Protein AF-A0A972CIZ9-F1 (afdb_monomer_lite)

pLDDT: mean 74.14, std 8.71, range [49.62, 86.56]

Foldseek 3Di:
DPCPCVVVVVVVVVVVLVVLVVPLPDDPPQLVVLQVVLLVVLVVPWDWDADPVRHTDTPSVVSSVVSSVVSSVVVSVVSVVVVD

Structure (mmCIF, N/CA/C/O backbone):
data_AF-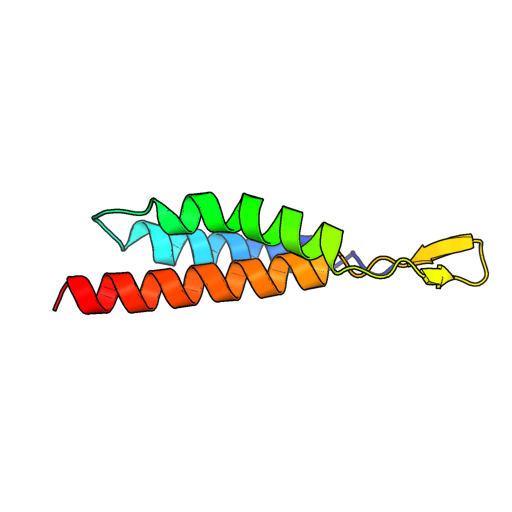A0A972CIZ9-F1
#
_entry.id   AF-A0A972CIZ9-F1
#
loop_
_atom_site.group_PDB
_atom_site.id
_atom_site.type_symbol
_atom_site.label_atom_id
_atom_site.label_alt_id
_atom_site.label_comp_id
_atom_site.label_asym_id
_atom_site.label_entity_id
_atom_site.label_seq_id
_atom_site.pdbx_PDB_ins_code
_atom_site.Cartn_x
_atom_site.Cartn_y
_atom_site.Cartn_z
_atom_site.occupancy
_atom_site.B_iso_or_equiv
_atom_site.auth_seq_id
_atom_site.auth_comp_id
_atom_site.auth_asym_id
_atom_site.auth_atom_id
_atom_site.pdbx_PDB_model_num
ATOM 1 N N . HIS A 1 1 ? 11.732 -11.284 -16.481 1.00 49.62 1 HIS A N 1
ATOM 2 C CA . HIS A 1 1 ? 11.589 -12.514 -15.667 1.00 49.62 1 HIS A CA 1
ATOM 3 C C . HIS A 1 1 ? 11.369 -12.262 -14.162 1.00 49.62 1 HIS A C 1
ATOM 5 O O . HIS A 1 1 ? 11.601 -13.164 -13.372 1.00 49.62 1 HIS A O 1
ATOM 11 N N . GLY A 1 2 ? 10.865 -11.092 -13.734 1.00 58.44 2 GLY A N 1
ATOM 12 C CA . GLY A 1 2 ? 10.746 -10.764 -12.301 1.00 58.44 2 GLY A CA 1
ATOM 13 C C . GLY A 1 2 ? 9.345 -10.859 -11.691 1.00 58.44 2 GLY A C 1
ATOM 14 O O . GLY A 1 2 ? 9.233 -10.731 -10.484 1.00 58.44 2 GLY A O 1
ATOM 15 N N . MET A 1 3 ? 8.285 -11.067 -12.486 1.00 61.19 3 MET A N 1
ATOM 16 C CA . MET A 1 3 ? 6.879 -10.984 -12.039 1.00 61.19 3 MET A CA 1
ATOM 17 C C . MET A 1 3 ? 6.205 -12.343 -11.794 1.00 61.19 3 MET A C 1
ATOM 19 O O . MET A 1 3 ? 4.984 -12.403 -11.734 1.00 61.19 3 MET A O 1
ATOM 23 N N . LYS A 1 4 ? 6.955 -13.446 -11.681 1.00 63.34 4 LYS A N 1
ATOM 24 C CA . LYS A 1 4 ? 6.344 -14.786 -11.594 1.00 63.34 4 LYS A CA 1
ATOM 25 C C . LYS A 1 4 ? 5.571 -14.995 -10.282 1.00 63.34 4 LYS A C 1
ATOM 27 O O . LYS A 1 4 ? 4.483 -15.555 -10.311 1.00 63.34 4 LYS A O 1
ATOM 32 N N . ASP A 1 5 ? 6.078 -14.433 -9.183 1.00 69.75 5 ASP A N 1
ATOM 33 C CA . ASP A 1 5 ? 5.488 -14.587 -7.842 1.00 69.75 5 ASP A CA 1
ATOM 34 C C . ASP A 1 5 ? 4.681 -13.360 -7.377 1.00 69.75 5 ASP A C 1
ATOM 36 O O . ASP A 1 5 ? 3.907 -13.419 -6.419 1.00 69.75 5 ASP A O 1
ATOM 40 N N . TRP A 1 6 ? 4.809 -12.233 -8.082 1.00 73.19 6 TRP A N 1
ATOM 41 C CA . TRP A 1 6 ? 4.125 -10.980 -7.748 1.00 73.19 6 TRP A CA 1
ATOM 42 C C . TRP A 1 6 ? 2.593 -11.050 -7.788 1.00 73.19 6 TRP A C 1
ATOM 44 O O . TRP A 1 6 ? 1.978 -10.426 -6.924 1.00 73.19 6 TRP A O 1
ATOM 54 N N . PRO A 1 7 ? 1.949 -11.801 -8.707 1.00 74.44 7 PRO A N 1
ATOM 55 C CA . PRO A 1 7 ? 0.498 -11.960 -8.700 1.00 74.44 7 PRO A CA 1
ATOM 56 C C . PRO A 1 7 ? -0.015 -12.577 -7.397 1.00 74.44 7 PRO A C 1
ATOM 58 O O . PRO A 1 7 ? -1.025 -12.128 -6.860 1.00 74.44 7 PRO A O 1
ATOM 61 N N . LEU A 1 8 ? 0.705 -13.563 -6.854 1.00 76.69 8 LEU A N 1
ATOM 62 C CA . LEU A 1 8 ? 0.325 -14.227 -5.610 1.00 76.69 8 LEU A CA 1
ATOM 63 C C . LEU A 1 8 ? 0.525 -13.299 -4.404 1.00 76.69 8 LEU A C 1
ATOM 65 O O . LEU A 1 8 ? -0.338 -13.221 -3.531 1.00 76.69 8 LEU A O 1
ATOM 69 N N . PHE A 1 9 ? 1.623 -12.538 -4.391 1.00 77.81 9 PHE A N 1
ATOM 70 C CA . PHE A 1 9 ? 1.879 -11.526 -3.364 1.00 77.81 9 PHE A CA 1
ATOM 71 C C . PHE A 1 9 ? 0.816 -10.414 -3.372 1.00 77.81 9 PHE A C 1
ATOM 73 O O . PHE A 1 9 ? 0.275 -10.059 -2.326 1.00 77.81 9 PHE A O 1
ATOM 80 N N . MET A 1 10 ? 0.460 -9.910 -4.558 1.00 74.62 10 MET A N 1
ATOM 81 C CA . MET A 1 10 ? -0.602 -8.917 -4.758 1.00 74.62 10 MET A CA 1
ATOM 82 C C . MET A 1 10 ? -1.964 -9.435 -4.293 1.00 74.62 10 MET A C 1
ATOM 84 O O . MET A 1 10 ? -2.710 -8.700 -3.648 1.00 74.62 10 MET A O 1
ATOM 88 N N . LEU A 1 11 ? -2.274 -10.706 -4.572 1.00 74.88 11 LEU A N 1
ATOM 89 C CA . LEU A 1 11 ? -3.505 -11.345 -4.114 1.00 74.88 11 LEU A CA 1
ATOM 90 C C . LEU A 1 11 ? -3.559 -11.420 -2.583 1.00 74.88 11 LEU A C 1
ATOM 92 O O . LEU A 1 11 ? -4.561 -11.025 -1.987 1.00 74.88 11 LEU A O 1
ATOM 96 N N . GLY A 1 12 ? -2.479 -11.872 -1.938 1.00 81.19 12 GLY A N 1
ATOM 97 C CA . GLY A 1 12 ? -2.387 -11.919 -0.477 1.00 81.19 12 GLY A CA 1
ATOM 98 C C . GLY A 1 12 ? -2.559 -10.537 0.158 1.00 81.19 12 GLY A C 1
ATOM 99 O O . GLY A 1 12 ? -3.327 -10.371 1.105 1.00 81.19 12 GLY A O 1
ATOM 100 N N . LEU A 1 13 ? -1.918 -9.521 -0.421 1.00 78.25 13 LEU A N 1
ATOM 101 C CA . LEU A 1 13 ? -2.040 -8.137 0.024 1.00 78.25 13 LEU A CA 1
ATOM 102 C C . LEU A 1 13 ? -3.475 -7.604 -0.115 1.00 78.25 13 LEU A C 1
ATOM 104 O O . LEU A 1 13 ? -4.000 -6.984 0.810 1.00 78.25 13 LEU A O 1
ATOM 108 N N . ALA A 1 14 ? -4.132 -7.884 -1.243 1.00 74.81 14 ALA A N 1
ATOM 109 C CA . ALA A 1 14 ? -5.513 -7.485 -1.486 1.00 74.81 14 ALA A CA 1
ATOM 110 C C . ALA A 1 14 ? -6.476 -8.131 -0.480 1.00 74.81 14 ALA A C 1
ATOM 112 O O . ALA A 1 14 ? -7.355 -7.448 0.045 1.00 74.81 14 ALA A O 1
ATOM 113 N N . LEU A 1 15 ? -6.282 -9.414 -0.153 1.00 77.31 15 LEU A N 1
ATOM 114 C CA . LEU A 1 15 ? -7.072 -10.107 0.868 1.00 77.31 15 LEU A CA 1
ATOM 115 C C . LEU A 1 15 ? -6.887 -9.477 2.255 1.00 77.31 15 LEU A C 1
ATOM 117 O O . LEU A 1 15 ? -7.875 -9.264 2.955 1.00 77.31 15 LEU A O 1
ATOM 121 N N . ILE A 1 16 ? -5.660 -9.104 2.633 1.00 80.69 16 ILE A N 1
ATOM 122 C CA . ILE A 1 16 ? -5.393 -8.396 3.896 1.00 80.69 16 ILE A CA 1
ATOM 123 C C . ILE A 1 16 ? -6.118 -7.046 3.920 1.00 80.69 16 ILE A C 1
ATOM 125 O O . ILE A 1 16 ? -6.817 -6.741 4.887 1.00 80.69 16 ILE A O 1
ATOM 129 N N . CYS A 1 17 ? -6.016 -6.252 2.850 1.00 71.75 17 CYS A N 1
ATOM 130 C CA . CYS A 1 17 ? -6.739 -4.985 2.747 1.00 71.75 17 CYS A CA 1
ATOM 131 C C . CYS A 1 17 ? -8.259 -5.187 2.848 1.00 71.75 17 CYS A C 1
ATOM 133 O O . CYS A 1 17 ? -8.929 -4.430 3.547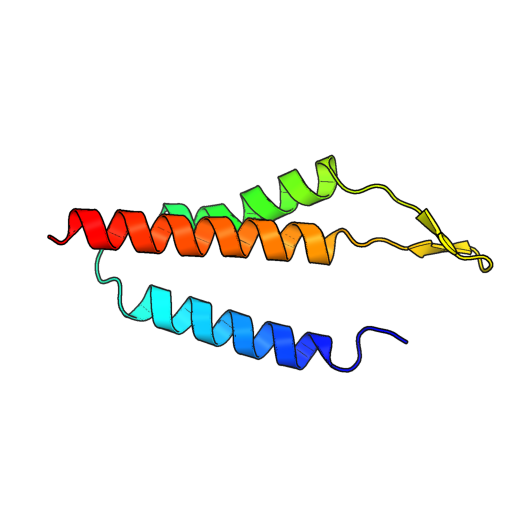 1.00 71.75 17 CYS A O 1
ATOM 135 N N . LEU A 1 18 ? -8.811 -6.215 2.198 1.00 72.94 18 LEU A N 1
ATOM 136 C CA . LEU A 1 18 ? -10.239 -6.530 2.256 1.00 72.94 18 LEU A CA 1
ATOM 137 C C . LEU A 1 18 ? -10.691 -6.958 3.654 1.00 72.94 18 LEU A C 1
ATOM 139 O O . LEU A 1 18 ? -11.768 -6.546 4.076 1.00 72.94 18 LEU A O 1
ATOM 143 N N . LEU A 1 19 ? -9.881 -7.723 4.388 1.00 75.56 19 LEU A N 1
ATOM 144 C CA . LEU A 1 19 ? -10.167 -8.108 5.774 1.00 75.56 19 LEU A CA 1
ATOM 145 C C . LEU A 1 19 ? -10.151 -6.894 6.710 1.00 75.56 19 LEU A C 1
ATOM 147 O O . LEU A 1 19 ? -11.108 -6.690 7.460 1.00 75.56 19 LEU A O 1
ATOM 151 N N . LEU A 1 20 ? -9.113 -6.054 6.614 1.00 68.12 20 LEU A N 1
ATOM 152 C CA . LEU A 1 20 ? -8.995 -4.815 7.392 1.00 68.12 20 LEU A CA 1
ATOM 153 C C . LEU A 1 20 ? -10.169 -3.872 7.124 1.00 68.12 20 LEU A C 1
ATOM 155 O O . LEU A 1 20 ? -10.742 -3.302 8.051 1.00 68.12 20 LEU A O 1
ATOM 159 N N . LEU A 1 21 ? -10.570 -3.746 5.857 1.00 66.31 21 LEU A N 1
ATOM 160 C CA . LEU A 1 21 ? -11.745 -2.972 5.495 1.00 66.31 21 LEU A CA 1
ATOM 161 C C . LEU A 1 21 ? -13.004 -3.663 6.031 1.00 66.31 21 LEU A C 1
ATOM 163 O O . LEU A 1 21 ? -13.795 -3.016 6.702 1.00 66.31 21 LEU A O 1
ATOM 167 N N . GLY A 1 22 ? -13.242 -4.947 5.775 1.00 66.38 22 GLY A N 1
ATOM 168 C CA . GLY A 1 22 ? -14.456 -5.673 6.183 1.00 66.38 22 GLY A CA 1
ATOM 169 C C . GLY A 1 22 ? -14.825 -5.524 7.666 1.00 66.38 22 GLY A C 1
ATOM 170 O O . GLY A 1 22 ? -16.008 -5.482 7.994 1.00 66.38 22 GLY A O 1
ATOM 171 N N . TRP A 1 23 ? -13.829 -5.353 8.536 1.00 63.03 23 TRP A N 1
ATOM 172 C CA . TRP A 1 23 ? -14.014 -5.127 9.972 1.00 63.03 23 TRP A CA 1
ATOM 173 C C . TRP A 1 23 ? -14.425 -3.695 10.352 1.00 63.03 23 TRP A C 1
ATOM 175 O O . TRP A 1 23 ? -15.107 -3.507 11.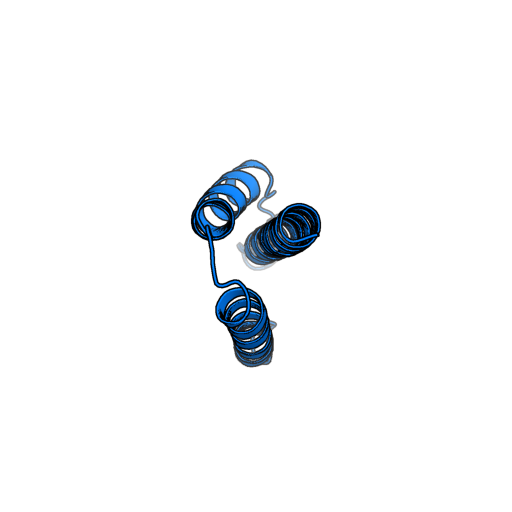357 1.00 63.03 23 TRP A O 1
ATOM 185 N N . ALA A 1 24 ? -14.083 -2.685 9.549 1.00 60.50 24 ALA A N 1
ATOM 186 C CA . ALA A 1 24 ? -14.457 -1.294 9.803 1.00 60.50 24 ALA A CA 1
ATOM 187 C C . ALA A 1 24 ? -15.913 -1.037 9.365 1.00 60.50 24 ALA A C 1
ATOM 189 O O . ALA A 1 24 ? -16.212 -0.869 8.177 1.00 60.50 24 ALA A O 1
ATOM 190 N N . LYS A 1 25 ? -16.851 -1.014 10.322 1.00 60.59 25 LYS A N 1
ATOM 191 C CA . LYS A 1 25 ? -18.292 -0.834 10.053 1.00 60.59 25 LYS A CA 1
ATOM 192 C C . LYS A 1 25 ? -18.691 0.599 9.673 1.00 60.59 25 LYS A C 1
ATOM 194 O O . LYS A 1 25 ? -19.819 0.790 9.219 1.00 60.59 25 LYS A O 1
ATOM 199 N N . LYS A 1 26 ? -17.824 1.614 9.818 1.00 58.00 26 LYS A N 1
ATOM 200 C CA . LYS A 1 26 ? -18.159 3.007 9.465 1.00 58.00 26 LYS A CA 1
ATOM 201 C C . LYS A 1 26 ? -16.998 3.774 8.813 1.00 58.00 26 LYS A C 1
ATOM 203 O O . LYS A 1 26 ? -15.903 3.822 9.341 1.00 58.00 26 LYS A O 1
ATOM 208 N N . LYS A 1 27 ? -17.334 4.438 7.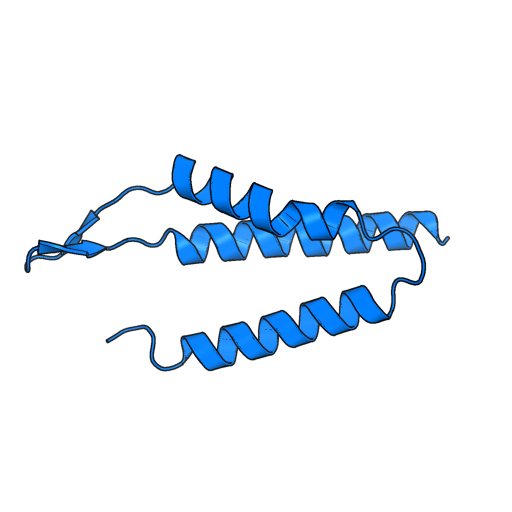694 1.00 61.75 27 LYS A N 1
ATOM 209 C CA . LYS A 1 27 ? -16.594 5.485 6.947 1.00 61.75 27 LYS A CA 1
ATOM 210 C C . LYS A 1 27 ? -15.248 5.108 6.300 1.00 61.75 27 LYS A C 1
ATOM 212 O O . LYS A 1 27 ? -14.218 5.694 6.587 1.00 61.75 27 LYS A O 1
ATOM 217 N N . LYS A 1 28 ? -15.297 4.283 5.252 1.00 58.88 28 LYS A N 1
ATOM 218 C CA . LYS A 1 28 ? -14.133 3.946 4.403 1.00 58.88 28 LYS A CA 1
ATOM 219 C C . LYS A 1 28 ? -13.865 4.922 3.244 1.00 58.88 28 LYS A C 1
ATOM 221 O O . LYS A 1 28 ? -13.477 4.482 2.166 1.00 58.88 28 LYS A O 1
ATOM 226 N N . SER A 1 29 ? -14.097 6.227 3.398 1.00 62.47 29 SER A N 1
ATOM 227 C CA . SER A 1 29 ? -13.936 7.152 2.257 1.00 62.47 29 SER A CA 1
ATOM 228 C C . SER A 1 29 ? -12.470 7.471 1.930 1.00 62.47 29 SER A C 1
ATOM 230 O O . SER A 1 29 ? -12.147 7.757 0.780 1.00 62.47 29 SER A O 1
ATOM 232 N N . MET A 1 30 ? -11.564 7.415 2.916 1.00 63.31 30 MET A N 1
ATOM 233 C CA . MET A 1 30 ? -10.137 7.694 2.691 1.00 63.31 30 MET A CA 1
ATOM 234 C C . MET A 1 30 ? -9.404 6.522 2.034 1.00 63.31 30 MET A C 1
ATOM 236 O O . MET A 1 30 ? -8.607 6.742 1.125 1.00 63.31 30 MET A O 1
ATOM 240 N N . ALA A 1 31 ? -9.719 5.279 2.410 1.00 66.88 31 ALA A N 1
ATOM 241 C CA . ALA A 1 31 ? -9.096 4.098 1.810 1.00 66.88 31 ALA A CA 1
ATOM 242 C C . ALA A 1 31 ? -9.418 3.964 0.310 1.00 66.88 31 ALA A C 1
ATOM 244 O O . ALA A 1 31 ? -8.536 3.626 -0.476 1.00 66.88 31 ALA A O 1
ATOM 245 N N . SER A 1 32 ? -10.644 4.306 -0.111 1.00 71.81 32 SER A N 1
ATOM 246 C CA . SER A 1 32 ? -11.028 4.307 -1.531 1.00 71.81 32 SER A CA 1
ATOM 247 C C . SER A 1 32 ? -10.254 5.330 -2.366 1.00 71.81 32 SER A C 1
ATOM 249 O O . SER A 1 32 ? -9.999 5.089 -3.541 1.00 71.81 32 SER A O 1
ATOM 251 N N . LEU A 1 33 ? -9.845 6.453 -1.763 1.00 73.88 33 LEU A N 1
ATOM 252 C CA . LEU A 1 33 ? -9.002 7.457 -2.422 1.00 73.88 33 LEU A CA 1
ATOM 253 C C . LEU A 1 33 ? -7.512 7.099 -2.371 1.00 73.88 33 LEU A C 1
ATOM 255 O O . LEU A 1 33 ? -6.732 7.619 -3.164 1.00 73.88 33 LEU A O 1
ATOM 259 N N . GLY A 1 34 ? -7.110 6.177 -1.494 1.00 77.62 34 GLY A N 1
ATOM 260 C CA . GLY A 1 34 ? -5.724 5.732 -1.388 1.00 77.62 34 GLY A CA 1
ATOM 261 C C . GLY A 1 34 ? -5.182 5.160 -2.695 1.00 77.62 34 GLY A C 1
ATOM 262 O O . GLY A 1 34 ? -4.044 5.450 -3.055 1.00 77.62 34 GLY A O 1
ATOM 263 N N . TYR A 1 35 ? -5.993 4.404 -3.443 1.00 79.19 35 TYR A N 1
ATOM 264 C CA . TYR A 1 35 ? -5.595 3.830 -4.734 1.00 79.19 35 TYR A CA 1
ATOM 265 C C . TYR A 1 35 ? -5.276 4.908 -5.791 1.00 79.19 35 TYR A C 1
ATOM 267 O O . TYR A 1 35 ? -4.150 4.923 -6.288 1.00 79.19 35 TYR A O 1
ATOM 275 N N . PRO A 1 36 ? -6.187 5.847 -6.130 1.00 82.00 36 PRO A N 1
ATOM 276 C CA . PRO A 1 36 ? -5.878 6.886 -7.111 1.00 82.00 36 PRO A CA 1
ATOM 277 C C . PRO A 1 36 ? -4.780 7.850 -6.637 1.00 82.00 36 PRO A C 1
ATOM 279 O O . PRO A 1 36 ? -3.945 8.245 -7.448 1.00 82.00 36 PRO A O 1
ATOM 282 N N . ILE A 1 37 ? -4.719 8.188 -5.342 1.00 82.88 37 ILE A N 1
ATOM 283 C CA . ILE A 1 37 ? -3.669 9.065 -4.791 1.00 82.88 37 ILE A CA 1
ATOM 284 C C . ILE A 1 37 ? -2.289 8.417 -4.925 1.00 82.88 37 ILE A C 1
ATOM 286 O O . ILE A 1 37 ? -1.364 9.036 -5.450 1.00 82.88 37 ILE A O 1
ATOM 290 N N . SER A 1 38 ? -2.150 7.166 -4.482 1.00 83.94 38 SER A N 1
ATOM 291 C CA . SER A 1 38 ? -0.887 6.431 -4.602 1.00 83.94 38 SER A CA 1
ATOM 292 C C . SER A 1 38 ? -0.472 6.268 -6.059 1.00 83.94 38 SER A C 1
ATOM 294 O O . SER A 1 38 ? 0.715 6.355 -6.363 1.00 83.94 38 SER A O 1
ATOM 296 N N . PHE A 1 39 ? -1.427 6.050 -6.969 1.00 82.06 39 PHE A N 1
ATOM 297 C CA . PHE A 1 39 ? -1.136 5.866 -8.387 1.00 82.06 39 PHE A CA 1
ATOM 298 C C . PHE A 1 39 ? -0.575 7.146 -9.005 1.00 82.06 39 PHE A C 1
ATOM 300 O O . PHE A 1 39 ? 0.499 7.118 -9.601 1.00 82.06 39 PHE A O 1
ATOM 307 N N . VAL A 1 40 ? -1.251 8.282 -8.809 1.00 85.06 40 VAL A N 1
ATOM 308 C CA . VAL A 1 40 ? -0.803 9.580 -9.338 1.00 85.06 40 VAL A CA 1
ATOM 309 C C . VAL A 1 40 ? 0.548 9.980 -8.748 1.00 85.06 40 VAL A C 1
ATOM 311 O O . VAL A 1 40 ? 1.443 10.386 -9.488 1.00 85.06 40 VAL A O 1
ATOM 314 N N . PHE A 1 41 ? 0.727 9.818 -7.435 1.00 83.94 41 PHE A N 1
ATOM 315 C CA . PHE A 1 41 ? 1.989 10.148 -6.777 1.00 83.94 41 PHE A CA 1
ATOM 316 C C . PHE A 1 41 ? 3.135 9.277 -7.294 1.00 83.94 41 PHE A C 1
ATOM 318 O O . PHE A 1 41 ? 4.207 9.776 -7.622 1.00 83.94 41 PHE A O 1
ATOM 325 N N . SER A 1 42 ? 2.894 7.975 -7.436 1.00 83.88 42 SER A N 1
ATOM 326 C CA . SER A 1 42 ? 3.897 7.060 -7.958 1.00 83.88 42 SER A CA 1
ATOM 327 C C . SER A 1 42 ? 4.304 7.400 -9.389 1.00 83.88 42 SER A C 1
ATOM 329 O O . SER A 1 42 ? 5.494 7.407 -9.700 1.00 83.88 42 SER A O 1
ATOM 331 N N . GLN A 1 43 ? 3.348 7.760 -10.249 1.00 81.94 43 GLN A N 1
ATOM 332 C CA . GLN A 1 43 ? 3.646 8.205 -11.611 1.00 81.94 43 GLN A CA 1
ATOM 333 C C . GLN A 1 43 ? 4.485 9.488 -11.633 1.00 81.94 43 GLN A C 1
ATOM 335 O O . GLN A 1 43 ? 5.388 9.603 -12.457 1.00 81.94 43 GLN A O 1
ATOM 340 N N . ALA A 1 44 ? 4.220 10.424 -10.718 1.00 82.56 44 ALA A N 1
ATOM 341 C CA . ALA A 1 44 ? 4.970 11.672 -10.613 1.00 82.56 44 ALA A CA 1
ATOM 342 C C . ALA A 1 44 ? 6.392 11.482 -10.048 1.00 82.56 44 ALA A C 1
ATOM 344 O O . ALA A 1 44 ? 7.298 12.221 -10.421 1.00 82.56 44 ALA A O 1
ATOM 345 N N . SER A 1 45 ? 6.598 10.507 -9.156 1.00 78.81 45 SER A N 1
ATOM 346 C CA . SER A 1 45 ? 7.882 10.280 -8.471 1.00 78.81 45 SER A CA 1
ATOM 347 C C . SER A 1 45 ? 8.757 9.190 -9.093 1.00 78.81 45 SER A C 1
ATOM 349 O O . SER A 1 45 ? 9.896 9.008 -8.666 1.00 78.81 45 SER A O 1
ATOM 351 N N . SER A 1 46 ? 8.255 8.446 -10.078 1.00 74.31 46 SER A N 1
ATOM 352 C CA . SER A 1 46 ? 9.005 7.336 -10.667 1.00 74.31 46 SER A CA 1
ATOM 353 C C . SER A 1 46 ? 9.997 7.807 -11.721 1.00 74.31 46 SER A C 1
ATOM 355 O O . SER A 1 46 ? 9.616 8.361 -12.753 1.00 74.31 46 SER A O 1
ATOM 357 N N . SER A 1 47 ? 11.274 7.493 -11.515 1.00 68.44 47 SER A N 1
ATOM 358 C CA . SER A 1 47 ? 12.284 7.574 -12.564 1.00 68.44 47 SER A CA 1
ATOM 359 C C . SER A 1 47 ? 12.128 6.393 -13.528 1.00 68.44 47 SER A C 1
ATOM 361 O O . SER A 1 47 ? 11.928 5.244 -13.127 1.00 68.44 47 SER A O 1
ATOM 363 N N . LYS A 1 48 ? 12.181 6.678 -14.832 1.00 72.50 48 LYS A N 1
ATOM 364 C CA . LYS A 1 48 ? 12.254 5.645 -15.870 1.00 72.50 48 LYS A CA 1
ATOM 365 C C . LYS A 1 48 ? 13.727 5.375 -16.139 1.00 72.50 48 LYS A C 1
ATOM 367 O O . LYS A 1 48 ? 14.460 6.299 -16.477 1.00 72.50 48 LYS A O 1
ATOM 372 N N . SER A 1 49 ? 14.142 4.127 -15.982 1.00 69.25 49 SER A N 1
ATOM 373 C CA . SER A 1 49 ? 15.457 3.658 -16.421 1.00 69.25 49 SER A CA 1
ATOM 374 C C . SER A 1 49 ? 15.270 2.664 -17.565 1.00 69.25 49 SER A C 1
ATOM 376 O O . SER A 1 49 ? 14.170 2.147 -17.758 1.00 69.25 49 SER A O 1
ATOM 378 N N . TYR A 1 50 ? 16.307 2.449 -18.366 1.00 76.25 50 TYR A N 1
ATOM 379 C CA . TYR A 1 50 ? 16.293 1.481 -19.462 1.00 76.25 50 TYR A CA 1
ATOM 380 C C . TYR A 1 50 ? 17.351 0.418 -19.177 1.00 76.25 50 TYR A C 1
ATOM 382 O O . TYR A 1 50 ? 18.429 0.756 -18.687 1.00 76.25 50 TYR A O 1
ATOM 390 N N . ASP A 1 51 ? 17.032 -0.849 -19.431 1.00 74.69 51 ASP A N 1
ATOM 391 C CA . ASP A 1 51 ? 18.029 -1.918 -19.409 1.00 74.69 51 ASP A CA 1
ATOM 392 C C . ASP A 1 51 ? 18.920 -1.872 -20.666 1.00 74.69 51 ASP A C 1
ATOM 394 O O . ASP A 1 51 ? 18.656 -1.133 -21.618 1.00 74.69 51 ASP A O 1
ATOM 398 N N . GLU A 1 52 ? 19.987 -2.672 -20.673 1.00 69.69 52 GLU A N 1
ATOM 399 C CA . GLU A 1 52 ? 20.947 -2.756 -21.786 1.00 69.69 52 GLU A CA 1
ATOM 400 C C . GLU A 1 52 ? 20.316 -3.250 -23.107 1.00 69.69 52 GLU A C 1
ATOM 402 O O . GLU A 1 52 ? 20.907 -3.086 -24.172 1.00 69.69 52 GLU A O 1
ATOM 407 N N . GLY A 1 53 ? 19.104 -3.815 -23.059 1.00 79.38 53 GLY A N 1
ATOM 408 C CA . GLY A 1 53 ? 18.305 -4.234 -24.213 1.00 79.38 53 GLY A CA 1
ATOM 409 C C . GLY A 1 53 ? 17.221 -3.231 -24.629 1.00 79.38 53 GLY A C 1
ATOM 410 O O . GLY A 1 53 ? 16.411 -3.548 -25.500 1.00 79.38 53 GLY A O 1
ATOM 411 N N . GLY A 1 54 ? 17.174 -2.038 -24.021 1.00 74.12 54 GLY A N 1
ATOM 412 C CA . GLY A 1 54 ? 16.165 -1.008 -24.294 1.00 74.12 54 GLY A CA 1
ATOM 413 C C . GLY A 1 54 ? 14.807 -1.247 -23.617 1.00 74.12 54 GLY A C 1
ATOM 414 O O . GLY A 1 54 ? 13.848 -0.517 -23.878 1.00 74.12 54 GLY A O 1
ATOM 415 N N . GLY A 1 55 ? 14.704 -2.244 -22.738 1.00 72.81 55 GLY A N 1
ATOM 416 C CA . GLY A 1 55 ? 13.529 -2.515 -21.922 1.00 72.81 55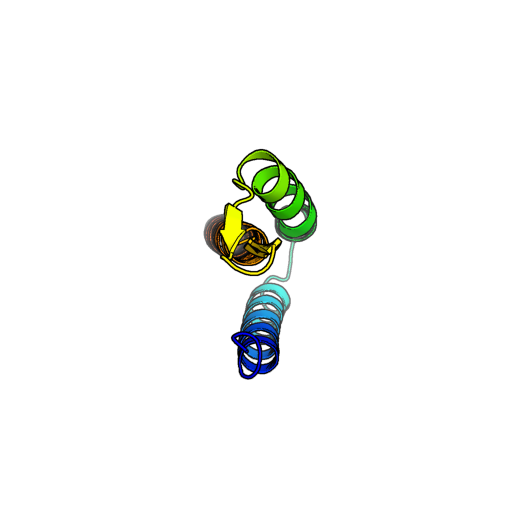 GLY A CA 1
ATOM 417 C C . GLY A 1 55 ? 13.335 -1.454 -20.842 1.00 72.81 55 GLY A C 1
ATOM 418 O O . GLY A 1 55 ? 14.277 -1.043 -20.168 1.00 72.81 55 GLY A O 1
ATOM 419 N N . LEU A 1 56 ? 12.096 -0.993 -20.661 1.00 71.19 56 LEU A N 1
ATOM 420 C CA . LEU A 1 56 ? 11.774 0.022 -19.660 1.00 71.19 56 LEU A CA 1
ATOM 421 C C . LEU A 1 56 ? 11.820 -0.596 -18.248 1.00 71.19 56 LEU A C 1
ATOM 423 O O . LEU A 1 56 ? 10.928 -1.350 -17.855 1.00 71.19 56 LEU A O 1
ATOM 427 N N . LEU A 1 57 ? 12.839 -0.247 -17.466 1.00 69.44 57 LEU A N 1
ATOM 428 C CA . LEU A 1 57 ? 12.945 -0.551 -16.042 1.00 69.44 57 LEU A CA 1
ATOM 429 C C . LEU A 1 57 ? 12.150 0.495 -15.258 1.00 69.44 57 LEU A C 1
ATOM 431 O O . LEU A 1 57 ? 12.598 1.619 -15.007 1.00 69.44 57 LEU A O 1
ATOM 435 N N . SER A 1 58 ? 10.924 0.120 -14.899 1.00 70.94 58 SER A N 1
ATOM 436 C CA . SER A 1 58 ? 10.038 0.944 -14.086 1.00 70.94 58 SER A CA 1
ATOM 437 C C . SER A 1 58 ? 9.663 0.232 -12.792 1.00 70.94 58 SER A C 1
ATOM 439 O O . SER A 1 58 ? 8.907 -0.739 -12.786 1.00 70.94 58 SER A O 1
ATOM 441 N N . ASP A 1 59 ? 10.133 0.788 -11.680 1.00 74.94 59 ASP A N 1
ATOM 442 C CA . ASP A 1 59 ? 9.752 0.389 -10.320 1.00 74.94 59 ASP A CA 1
ATOM 443 C C . ASP A 1 59 ? 8.501 1.123 -9.815 1.00 74.94 59 ASP A C 1
ATOM 445 O O . ASP A 1 59 ? 8.174 1.123 -8.629 1.00 74.94 59 ASP A O 1
ATOM 449 N N . ASN A 1 60 ? 7.757 1.730 -10.735 1.00 80.12 60 ASN A N 1
ATOM 450 C CA . ASN A 1 60 ? 6.603 2.565 -10.442 1.00 80.12 60 ASN A CA 1
ATOM 451 C C . ASN A 1 60 ? 5.494 1.782 -9.735 1.00 80.12 60 ASN A C 1
ATOM 453 O O . ASN A 1 60 ? 4.902 2.240 -8.771 1.00 80.12 60 ASN A O 1
ATOM 457 N N . TRP A 1 61 ? 5.273 0.527 -10.106 1.00 77.06 61 TRP A N 1
ATOM 458 C CA . TRP A 1 61 ? 4.299 -0.299 -9.398 1.00 77.06 61 TRP A CA 1
ATOM 459 C C . TRP A 1 61 ? 4.721 -0.604 -7.939 1.00 77.06 61 TRP A C 1
ATOM 461 O O . TRP A 1 61 ? 3.846 -0.777 -7.092 1.00 77.06 61 TRP A O 1
ATOM 471 N N . LYS A 1 62 ? 6.028 -0.620 -7.611 1.00 80.75 62 LYS A N 1
ATOM 472 C CA . LYS A 1 62 ? 6.523 -0.801 -6.229 1.00 80.75 62 LYS A CA 1
ATOM 473 C C . LYS A 1 62 ? 6.249 0.441 -5.389 1.00 80.75 62 LYS A C 1
ATOM 475 O O . LYS A 1 62 ? 5.730 0.328 -4.282 1.00 80.75 62 LYS A O 1
ATOM 480 N N . LEU A 1 63 ? 6.577 1.616 -5.927 1.00 82.19 63 LEU A N 1
ATOM 481 C CA . LEU A 1 63 ? 6.306 2.910 -5.293 1.00 82.19 63 LEU A CA 1
ATOM 482 C C . LEU A 1 63 ? 4.809 3.086 -5.029 1.00 82.19 63 LEU A C 1
ATOM 484 O O . LEU A 1 63 ? 4.410 3.379 -3.902 1.00 82.19 63 LEU A O 1
ATOM 488 N N . TRP A 1 64 ? 3.989 2.808 -6.040 1.00 86.56 64 TRP A N 1
ATOM 489 C CA . TRP A 1 64 ? 2.536 2.801 -5.939 1.00 86.56 64 TRP A CA 1
ATOM 490 C C . TRP A 1 64 ? 2.049 1.915 -4.786 1.00 86.56 64 TRP A C 1
ATOM 492 O O . TRP A 1 64 ? 1.304 2.379 -3.920 1.00 86.56 64 TRP A O 1
ATOM 502 N N . LEU A 1 65 ? 2.520 0.667 -4.732 1.00 83.50 65 LEU A N 1
ATOM 503 C CA . LEU A 1 65 ? 2.126 -0.295 -3.707 1.00 83.50 65 LEU A CA 1
ATOM 504 C C . LEU A 1 65 ? 2.489 0.170 -2.292 1.00 83.50 65 LEU A C 1
ATOM 506 O O . LEU A 1 65 ? 1.665 0.082 -1.383 1.00 83.50 65 LEU A O 1
ATOM 510 N N . ILE A 1 66 ? 3.714 0.666 -2.106 1.00 85.50 66 ILE A N 1
ATOM 511 C CA . ILE A 1 66 ? 4.210 1.124 -0.803 1.00 85.50 66 ILE A CA 1
ATOM 512 C C . ILE A 1 66 ? 3.354 2.287 -0.296 1.00 85.50 66 ILE A C 1
ATOM 514 O O . ILE A 1 66 ? 2.888 2.263 0.843 1.00 85.50 66 ILE A O 1
ATOM 518 N N . ILE A 1 67 ? 3.091 3.280 -1.148 1.00 85.69 67 ILE A N 1
ATOM 519 C CA . ILE A 1 67 ? 2.286 4.450 -0.779 1.00 85.69 67 ILE A CA 1
ATOM 520 C C . ILE A 1 67 ? 0.850 4.033 -0.458 1.00 85.69 67 ILE A C 1
ATOM 522 O O . ILE A 1 67 ? 0.283 4.487 0.538 1.00 85.69 67 ILE A O 1
ATOM 526 N N . TYR A 1 68 ? 0.267 3.144 -1.266 1.00 85.06 68 TYR A N 1
ATOM 527 C CA . TYR A 1 68 ? -1.075 2.625 -1.026 1.00 85.06 68 TYR A CA 1
ATOM 528 C C . TYR A 1 68 ? -1.178 1.938 0.342 1.00 85.06 68 TYR A C 1
ATOM 530 O O . TYR A 1 68 ? -2.086 2.238 1.118 1.00 85.06 68 TYR A O 1
ATOM 538 N N . LEU A 1 69 ? -0.214 1.077 0.679 1.00 85.62 69 LEU A N 1
ATOM 539 C CA . LEU A 1 69 ? -0.168 0.397 1.972 1.00 85.62 69 LEU A CA 1
ATOM 540 C C . LEU A 1 69 ? -0.042 1.368 3.143 1.00 85.62 69 LEU A C 1
ATOM 542 O O . LEU A 1 69 ? -0.773 1.226 4.124 1.00 85.62 69 LEU A O 1
ATOM 546 N N . CYS A 1 70 ? 0.814 2.384 3.030 1.00 85.94 70 CYS A N 1
ATOM 547 C CA . CYS A 1 70 ? 0.922 3.429 4.044 1.00 85.94 70 CYS A CA 1
ATOM 548 C C . CYS A 1 70 ? -0.424 4.132 4.276 1.00 85.94 70 CYS A C 1
ATOM 550 O O . CYS A 1 70 ? -0.831 4.309 5.423 1.00 85.94 70 CYS A O 1
ATOM 552 N N . ILE A 1 71 ? -1.154 4.477 3.208 1.00 84.50 71 ILE A N 1
ATOM 553 C CA . ILE A 1 71 ? -2.473 5.119 3.318 1.00 84.50 71 ILE A CA 1
ATOM 554 C C . ILE A 1 71 ? -3.491 4.186 3.988 1.00 84.50 71 ILE A C 1
ATOM 556 O O . ILE A 1 71 ? -4.252 4.636 4.849 1.00 84.50 71 ILE A O 1
ATOM 560 N N . VAL A 1 72 ? -3.503 2.896 3.637 1.00 81.56 72 VAL A N 1
ATOM 561 C CA . VAL A 1 72 ? -4.401 1.902 4.252 1.00 81.56 72 VAL A CA 1
ATOM 562 C C . VAL A 1 72 ? -4.119 1.759 5.749 1.00 81.56 72 VAL A C 1
ATOM 564 O O . VAL A 1 72 ? -5.054 1.816 6.548 1.00 81.56 72 VAL A O 1
ATOM 567 N N . ILE A 1 73 ? -2.848 1.641 6.146 1.00 83.81 73 ILE A N 1
ATOM 568 C CA . ILE A 1 73 ? -2.443 1.521 7.555 1.00 83.81 73 ILE A CA 1
ATOM 569 C C . ILE A 1 73 ? -2.823 2.781 8.340 1.00 83.81 73 ILE A C 1
ATOM 571 O O . ILE A 1 73 ? -3.426 2.683 9.408 1.00 83.81 73 ILE A O 1
ATOM 575 N N . VAL A 1 74 ? -2.522 3.969 7.808 1.00 84.25 74 VAL A N 1
ATOM 576 C CA . VAL A 1 74 ? -2.869 5.246 8.453 1.00 84.25 74 VAL A CA 1
ATOM 577 C C . VAL A 1 74 ? -4.382 5.380 8.616 1.00 84.25 74 VAL A C 1
ATOM 579 O O . VAL A 1 74 ? -4.848 5.740 9.696 1.00 84.25 74 VAL A O 1
ATOM 582 N N . THR A 1 75 ? -5.1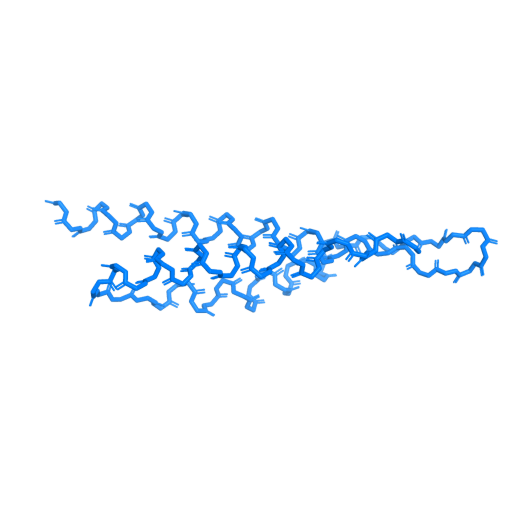52 5.041 7.579 1.00 80.81 75 THR A N 1
ATOM 583 C CA . THR A 1 75 ? -6.621 5.067 7.636 1.00 80.81 75 THR A CA 1
ATOM 584 C C . THR A 1 75 ? -7.135 4.123 8.721 1.00 80.81 75 THR A C 1
ATOM 586 O O . THR A 1 75 ? -7.945 4.533 9.544 1.00 80.81 75 THR A O 1
ATOM 589 N N . PHE A 1 76 ? -6.599 2.902 8.796 1.00 77.38 76 PHE A N 1
ATOM 590 C CA . PHE A 1 76 ? -6.968 1.936 9.830 1.00 77.38 76 PHE A CA 1
ATOM 591 C C . PHE A 1 76 ? -6.669 2.445 11.250 1.00 77.38 76 PHE A C 1
ATOM 593 O O . PHE A 1 76 ? -7.519 2.341 12.134 1.00 77.38 76 PHE A O 1
ATOM 600 N N . ILE A 1 77 ? -5.492 3.038 11.482 1.00 82.19 77 ILE A N 1
ATOM 601 C CA . ILE A 1 77 ? -5.124 3.608 12.790 1.00 82.19 77 ILE A CA 1
ATOM 602 C C . ILE A 1 77 ? -6.065 4.760 13.173 1.00 82.19 77 ILE A C 1
ATOM 604 O O . ILE A 1 77 ? -6.501 4.841 14.323 1.00 82.19 77 ILE A O 1
ATOM 608 N N . ILE A 1 78 ? -6.375 5.657 12.232 1.00 79.00 78 ILE A N 1
ATOM 609 C CA . ILE A 1 78 ? -7.274 6.797 12.466 1.00 79.00 78 ILE A CA 1
ATOM 610 C C . ILE A 1 78 ? -8.693 6.316 12.770 1.00 79.00 78 ILE A C 1
ATOM 612 O O . ILE A 1 78 ? -9.302 6.806 13.722 1.00 79.00 78 ILE A O 1
ATOM 616 N N . ASP A 1 79 ? -9.205 5.354 12.003 1.00 75.44 79 ASP A N 1
ATOM 617 C CA . ASP A 1 79 ? -10.547 4.811 12.208 1.00 75.44 79 ASP A CA 1
ATOM 618 C C . ASP A 1 79 ? -10.652 4.122 13.573 1.00 75.44 79 ASP A C 1
ATOM 620 O O . ASP A 1 79 ? -11.583 4.404 14.325 1.00 75.44 79 ASP A O 1
ATOM 624 N N . ARG A 1 80 ? -9.646 3.331 13.977 1.00 70.00 80 ARG A N 1
ATOM 625 C CA . ARG A 1 80 ? -9.610 2.715 15.316 1.00 70.00 80 ARG A CA 1
ATOM 626 C C . ARG A 1 80 ? -9.576 3.741 16.448 1.00 70.00 80 ARG A C 1
ATOM 628 O O . ARG A 1 80 ? -10.232 3.525 17.460 1.00 70.00 80 ARG A O 1
ATOM 635 N N . LYS A 1 81 ? -8.862 4.862 16.290 1.00 68.88 81 LYS A N 1
ATOM 636 C CA . LYS A 1 81 ? -8.862 5.959 17.279 1.00 68.88 81 LYS A CA 1
ATOM 637 C C . LYS A 1 81 ? -10.201 6.690 17.384 1.00 68.88 81 LYS A C 1
ATOM 639 O O . LYS A 1 81 ? -10.430 7.339 18.391 1.00 68.88 81 LYS A O 1
ATOM 644 N N . ARG A 1 82 ? -11.047 6.645 16.351 1.00 62.88 82 ARG A N 1
ATOM 645 C CA . ARG A 1 82 ? -12.378 7.278 16.358 1.00 62.88 82 ARG A CA 1
ATOM 646 C C . ARG A 1 82 ? -13.471 6.385 16.950 1.00 62.88 82 ARG A C 1
ATOM 648 O O . ARG A 1 82 ? -14.569 6.877 17.187 1.00 62.88 82 ARG A O 1
ATOM 655 N N . GLU A 1 83 ? -13.195 5.095 17.126 1.00 58.38 83 GLU A N 1
ATOM 656 C CA . GLU A 1 83 ? -14.116 4.120 17.724 1.00 58.38 83 GLU A CA 1
ATOM 657 C C . GLU A 1 83 ? -13.945 3.959 19.248 1.00 58.38 83 GLU A C 1
ATOM 659 O O . GLU A 1 83 ? -14.830 3.382 19.878 1.00 58.38 83 GLU A O 1
ATOM 664 N N . VAL A 1 84 ? -12.833 4.441 19.821 1.00 50.84 84 VAL A N 1
ATOM 665 C CA . VAL A 1 84 ? -12.549 4.496 21.273 1.00 50.84 84 VAL A CA 1
ATOM 666 C C . VAL A 1 84 ? -12.936 5.865 21.815 1.00 50.84 84 VAL A C 1
ATOM 668 O O . VAL A 1 84 ? -13.538 5.903 22.907 1.00 50.84 84 VAL A O 1
#

Secondary structure (DSSP, 8-state):
---SSHHHHHHHHHHHHHHHHHH--S--HHHHHHHHHHHHHHHHHPPPEE-TTS-EE--HHHHHHHHHHHHHHHHHHHHHHHH-

Radius of gyration: 15.68 Å; chains: 1; bounding box: 39×26×46 Å

Sequence (84 aa):
HGMKDWPLFMLGLALICLLLLGWAKKKKSMASLGYPISFVFSQASSSKSYDEGGGLLSDNWKLWLIIYLCIVIVTFIIDRKREV